Protein AF-A0A9D6U780-F1 (afdb_monomer)

Radius of gyration: 30.63 Å; Cα contacts (8 Å, |Δi|>4): 49; chains: 1; bounding box: 70×24×87 Å

Foldseek 3Di:
DDDDDDDDDQPPPDLVVNLVVLVVVLVVCVVCPPVDPQPDPPDDSVVSVVVSVVSVVVVVVVVVVVVVVVVVVQVLCVQQQNPPPGDCCRPNHVSVVVSVVVVVVCVVCVPVVPVVD

Mean predicted aligned error: 10.68 Å

Sequence (117 aa):
MSTRTVRIDIPIYEKEKMITLGSDIRDRHTALGAASPLNNSIIDMTAFAAIHQLAKDKRTEGLDAHSFGQAAIQAADLALGIGALQTIDTPSTVYYYTGRIRSQLLLAYQGVEEEAS

Secondary structure (DSSP, 8-state):
-----------SS-HHHHHHHHHHHHHHHHHHGGG-TT-STT--HHHHHHHHHHHHHHHHHHHHHHHHHHHHHHHHHHHHT-STT--TTSTTSHHHHHHHHHHHHHHHTTT-TTTT-

Structure (mmCIF, N/CA/C/O backbone):
data_AF-A0A9D6U780-F1
#
_entry.id   AF-A0A9D6U780-F1
#
loop_
_atom_site.group_PDB
_atom_site.id
_atom_site.type_symbol
_atom_site.label_atom_id
_atom_site.label_alt_id
_atom_site.label_comp_id
_atom_site.label_asym_id
_atom_site.label_entity_id
_atom_site.label_seq_id
_atom_site.pdbx_PDB_ins_code
_atom_site.Cartn_x
_atom_site.Cartn_y
_atom_site.Cartn_z
_atom_site.occupancy
_atom_site.B_iso_or_equiv
_atom_site.auth_seq_id
_atom_site.auth_comp_id
_atom_site.auth_asym_id
_atom_site.auth_atom_id
_atom_site.pdbx_PDB_model_num
ATOM 1 N N . MET A 1 1 ? 9.693 -12.874 -48.678 1.00 49.84 1 MET A N 1
ATOM 2 C CA . MET A 1 1 ? 9.835 -13.067 -47.218 1.00 49.84 1 MET A CA 1
ATOM 3 C C . MET A 1 1 ? 8.439 -13.100 -46.617 1.00 49.84 1 MET A C 1
ATOM 5 O O . MET A 1 1 ? 7.695 -12.156 -46.839 1.00 49.84 1 MET A O 1
ATOM 9 N N . SER A 1 2 ? 8.052 -14.191 -45.953 1.00 59.84 2 SER A N 1
ATOM 10 C CA . SER A 1 2 ? 6.741 -14.310 -45.299 1.00 59.84 2 SER A CA 1
ATOM 11 C C . SER A 1 2 ? 6.737 -13.458 -44.031 1.00 59.84 2 SER A C 1
ATOM 13 O O . SER A 1 2 ? 7.552 -13.691 -43.140 1.00 59.84 2 SER A O 1
ATOM 15 N N . THR A 1 3 ? 5.853 -12.470 -43.938 1.00 66.62 3 THR A N 1
ATOM 16 C CA . THR A 1 3 ? 5.675 -11.682 -42.717 1.00 66.62 3 THR A CA 1
ATOM 17 C C . THR A 1 3 ? 4.887 -12.512 -41.708 1.00 66.62 3 THR A C 1
ATOM 19 O O . THR A 1 3 ? 3.741 -12.888 -41.941 1.00 66.62 3 THR A O 1
ATOM 22 N N . ARG A 1 4 ? 5.512 -12.852 -40.578 1.00 68.88 4 ARG A N 1
ATOM 23 C CA . ARG A 1 4 ? 4.809 -13.454 -39.442 1.00 68.88 4 ARG A CA 1
ATOM 24 C C . ARG A 1 4 ? 4.349 -12.325 -38.533 1.00 68.88 4 ARG A C 1
ATOM 26 O O . ARG A 1 4 ? 5.163 -11.736 -37.828 1.00 68.88 4 ARG A O 1
ATOM 33 N N . THR A 1 5 ? 3.058 -12.018 -38.557 1.00 71.06 5 THR A N 1
ATOM 34 C CA . THR A 1 5 ? 2.473 -11.051 -37.624 1.00 71.06 5 THR A CA 1
ATOM 35 C C . THR A 1 5 ? 2.428 -11.683 -36.238 1.00 71.06 5 THR A C 1
ATOM 37 O O . THR A 1 5 ? 1.689 -12.639 -36.009 1.00 71.06 5 THR A O 1
ATOM 40 N N . VAL A 1 6 ? 3.246 -11.176 -35.319 1.00 77.75 6 VAL A N 1
ATOM 41 C CA . VAL A 1 6 ? 3.191 -11.541 -33.901 1.00 77.75 6 VAL A CA 1
ATOM 42 C C . VAL A 1 6 ? 2.427 -10.441 -33.181 1.00 77.75 6 VAL A C 1
ATOM 44 O O . VAL A 1 6 ? 2.836 -9.282 -33.208 1.00 77.75 6 VAL A O 1
ATOM 47 N N . ARG A 1 7 ? 1.302 -10.798 -32.561 1.00 77.75 7 ARG A N 1
ATOM 48 C CA . ARG A 1 7 ? 0.570 -9.891 -31.679 1.00 77.75 7 ARG A CA 1
ATOM 49 C C . ARG A 1 7 ? 1.234 -9.925 -30.308 1.00 77.75 7 ARG A C 1
ATOM 51 O O . ARG A 1 7 ? 1.424 -11.001 -29.748 1.00 77.75 7 ARG A O 1
ATOM 58 N N . ILE A 1 8 ? 1.600 -8.754 -29.803 1.00 76.69 8 ILE A N 1
ATOM 59 C CA . ILE A 1 8 ? 2.139 -8.585 -28.456 1.00 76.69 8 ILE A CA 1
ATOM 60 C C . ILE A 1 8 ? 1.091 -7.801 -27.680 1.00 76.69 8 ILE A C 1
ATOM 62 O O . ILE A 1 8 ? 0.798 -6.656 -28.022 1.00 76.69 8 ILE A O 1
ATOM 66 N N . ASP A 1 9 ? 0.498 -8.436 -26.675 1.00 82.75 9 ASP A N 1
ATOM 67 C CA . ASP A 1 9 ? -0.480 -7.777 -25.821 1.00 82.75 9 ASP A CA 1
ATOM 68 C C . ASP A 1 9 ? 0.249 -6.958 -24.752 1.00 82.75 9 ASP A C 1
ATOM 70 O O . ASP A 1 9 ? 1.097 -7.462 -24.014 1.00 82.75 9 ASP A O 1
ATOM 74 N N . ILE A 1 10 ? -0.075 -5.669 -24.692 1.00 87.38 10 ILE A N 1
ATOM 75 C CA . ILE A 1 10 ? 0.478 -4.744 -23.707 1.00 87.38 10 ILE A CA 1
ATOM 76 C C . ILE A 1 10 ? -0.472 -4.728 -22.499 1.00 87.38 10 ILE A C 1
ATOM 78 O O . ILE A 1 10 ? -1.661 -4.443 -22.676 1.00 87.38 10 ILE A O 1
ATOM 82 N N . PRO A 1 11 ? 0.012 -5.002 -21.273 1.00 88.06 11 PRO A N 1
ATOM 83 C CA . PRO A 1 11 ? -0.827 -5.118 -20.082 1.00 88.06 11 PRO A CA 1
ATOM 84 C C . PRO A 1 11 ? -1.279 -3.744 -19.548 1.00 88.06 11 PRO A C 1
ATOM 86 O O . PRO A 1 11 ? -0.881 -3.320 -18.469 1.00 88.06 11 PRO A O 1
ATOM 89 N N . ILE A 1 12 ? -2.133 -3.032 -20.291 1.00 87.56 12 ILE A N 1
ATOM 90 C CA . ILE A 1 12 ? -2.577 -1.656 -19.978 1.00 87.56 12 ILE A CA 1
ATOM 91 C C . ILE A 1 12 ? -3.444 -1.532 -18.718 1.00 87.56 12 ILE A C 1
ATOM 93 O O . ILE A 1 12 ? -3.409 -0.501 -18.050 1.00 87.56 12 ILE A O 1
ATOM 97 N N . TYR A 1 13 ? -4.205 -2.571 -18.374 1.00 86.88 13 TYR A N 1
ATOM 98 C CA . TYR A 1 13 ? -5.106 -2.557 -17.213 1.00 86.88 13 TYR A CA 1
ATOM 99 C C . TYR A 1 13 ? -4.470 -3.165 -15.959 1.00 86.88 13 TYR A C 1
ATOM 101 O O . TYR A 1 13 ? -4.949 -2.959 -14.844 1.00 86.88 13 TYR A O 1
ATOM 109 N N . GLU A 1 14 ? -3.362 -3.884 -16.125 1.00 88.56 14 GLU A N 1
ATOM 110 C CA . GLU A 1 14 ? -2.679 -4.590 -15.051 1.00 88.56 14 GLU A CA 1
ATOM 111 C C . GLU A 1 14 ? -1.440 -3.806 -14.620 1.00 88.56 14 GLU A C 1
ATOM 113 O O . GLU A 1 14 ? -0.335 -4.017 -15.116 1.00 88.56 14 GLU A O 1
ATOM 118 N N . LYS A 1 15 ? -1.637 -2.881 -13.674 1.00 87.81 15 LYS A N 1
ATOM 119 C CA . LYS A 1 15 ? -0.614 -1.919 -13.221 1.00 87.81 15 LYS A CA 1
ATOM 120 C C . LYS A 1 15 ? 0.709 -2.585 -12.826 1.00 87.81 15 LYS A C 1
ATOM 122 O O . LYS A 1 15 ? 1.770 -2.069 -13.150 1.00 87.81 15 LYS A O 1
ATOM 127 N N . GLU A 1 16 ? 0.653 -3.730 -12.151 1.00 87.69 16 GLU A N 1
ATOM 128 C CA . GLU A 1 16 ? 1.849 -4.475 -11.736 1.00 87.69 16 GLU A CA 1
ATOM 129 C C . GLU A 1 16 ? 2.580 -5.092 -12.921 1.00 87.69 16 GLU A C 1
ATOM 131 O O . GLU A 1 16 ? 3.784 -4.896 -13.053 1.00 87.69 16 GLU A O 1
ATOM 136 N N . LYS A 1 17 ? 1.857 -5.738 -13.841 1.00 89.31 17 LYS A N 1
ATOM 137 C CA . LYS A 1 17 ? 2.459 -6.269 -15.069 1.00 89.31 17 LYS A CA 1
ATOM 138 C C . LYS A 1 17 ? 3.040 -5.162 -15.945 1.00 89.31 17 LYS A C 1
ATOM 140 O O . LYS A 1 17 ? 4.076 -5.379 -16.562 1.00 89.31 17 LYS A O 1
ATOM 145 N N . MET A 1 18 ? 2.426 -3.978 -15.971 1.00 91.38 18 MET A N 1
ATOM 146 C CA . MET A 1 18 ? 2.980 -2.815 -16.667 1.00 91.38 18 MET A CA 1
ATOM 147 C C . MET A 1 18 ? 4.294 -2.338 -16.033 1.00 91.38 18 MET A C 1
ATOM 149 O O . MET A 1 18 ? 5.256 -2.068 -16.749 1.00 91.38 18 MET A O 1
ATOM 153 N N . ILE A 1 19 ? 4.364 -2.270 -14.699 1.00 91.62 19 ILE A N 1
ATOM 154 C CA . ILE A 1 19 ? 5.595 -1.900 -13.982 1.00 91.62 19 ILE A CA 1
ATOM 155 C C . ILE A 1 19 ? 6.693 -2.956 -14.200 1.00 91.62 19 ILE A C 1
ATOM 157 O O . ILE A 1 19 ? 7.863 -2.615 -14.397 1.00 91.62 19 ILE A O 1
ATOM 161 N N . THR A 1 20 ? 6.341 -4.240 -14.201 1.00 92.31 20 THR A N 1
ATOM 162 C CA . THR A 1 20 ? 7.297 -5.311 -14.507 1.00 92.31 20 THR A CA 1
ATOM 163 C C . THR A 1 20 ? 7.804 -5.184 -15.938 1.00 92.31 20 THR A C 1
ATOM 165 O O . THR A 1 20 ? 9.009 -5.090 -16.139 1.00 92.31 20 THR A O 1
ATOM 168 N N . LEU A 1 21 ? 6.901 -5.039 -16.912 1.00 92.19 21 LEU A N 1
ATOM 169 C CA . LEU A 1 21 ? 7.261 -4.866 -18.318 1.00 92.19 21 LEU A CA 1
ATOM 170 C C . LEU A 1 21 ? 8.186 -3.657 -18.531 1.00 92.19 21 LEU A C 1
ATOM 172 O O . LEU A 1 21 ? 9.167 -3.755 -19.264 1.00 92.19 21 LEU A O 1
ATOM 176 N N . GLY A 1 22 ? 7.916 -2.524 -17.877 1.00 90.94 22 GLY A N 1
ATOM 177 C CA . GLY A 1 22 ? 8.781 -1.346 -17.963 1.00 90.94 22 G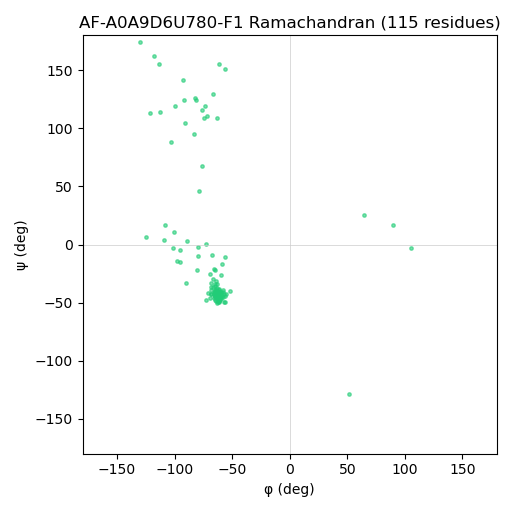LY A CA 1
ATOM 178 C C . GLY A 1 22 ? 10.175 -1.568 -17.369 1.00 90.94 22 GLY A C 1
ATOM 179 O O . GLY A 1 22 ? 11.167 -1.093 -17.927 1.00 90.94 22 GLY A O 1
ATOM 180 N N . SER A 1 23 ? 10.268 -2.348 -16.288 1.00 92.19 23 SER A N 1
ATOM 181 C CA . SER A 1 23 ? 11.553 -2.761 -15.709 1.00 92.19 23 SER A CA 1
ATOM 182 C C . SER A 1 23 ? 12.313 -3.675 -16.671 1.00 92.19 23 SER A C 1
ATOM 184 O O . SER A 1 23 ? 13.474 -3.404 -16.966 1.00 92.19 23 SER A O 1
ATOM 186 N N . ASP A 1 24 ? 11.640 -4.670 -17.251 1.00 92.69 24 ASP A N 1
ATOM 187 C CA . ASP A 1 24 ? 12.240 -5.616 -18.197 1.00 92.69 24 ASP A CA 1
ATOM 188 C C . ASP A 1 24 ? 12.775 -4.910 -19.450 1.00 92.69 24 ASP A C 1
ATOM 190 O O . ASP A 1 24 ? 13.877 -5.204 -19.920 1.00 92.69 24 ASP A O 1
ATOM 194 N N . ILE A 1 25 ? 12.025 -3.938 -19.984 1.00 90.69 25 ILE A N 1
ATOM 195 C CA . ILE A 1 25 ? 12.449 -3.126 -21.134 1.00 90.69 25 ILE A CA 1
ATOM 196 C C . ILE A 1 25 ? 13.717 -2.333 -20.796 1.00 90.69 25 ILE A C 1
ATOM 198 O O . ILE A 1 25 ? 14.674 -2.342 -21.577 1.00 90.69 25 ILE A O 1
ATOM 202 N N . ARG A 1 26 ? 13.753 -1.668 -19.635 1.00 89.94 26 ARG A N 1
ATOM 203 C CA . ARG A 1 26 ? 14.923 -0.902 -19.178 1.00 89.94 26 ARG A CA 1
ATOM 204 C C . ARG A 1 26 ? 16.139 -1.802 -18.967 1.00 89.94 26 ARG A C 1
ATOM 206 O O . ARG A 1 26 ? 17.243 -1.458 -19.395 1.00 89.94 26 ARG A O 1
ATOM 213 N N . ASP A 1 27 ? 15.946 -2.947 -18.327 1.00 91.94 27 ASP A N 1
ATOM 214 C CA . ASP A 1 27 ? 17.028 -3.869 -17.997 1.00 91.94 27 ASP A CA 1
ATOM 215 C C . ASP A 1 27 ? 17.587 -4.502 -19.279 1.00 91.94 27 ASP A C 1
ATOM 217 O O . ASP A 1 27 ? 18.803 -4.571 -19.471 1.00 91.94 27 ASP A O 1
ATOM 221 N N . ARG A 1 28 ? 16.713 -4.845 -20.237 1.00 90.88 28 ARG A N 1
ATOM 222 C CA . ARG A 1 28 ? 17.124 -5.316 -21.563 1.00 90.88 28 ARG A CA 1
ATOM 223 C C . ARG A 1 28 ? 17.859 -4.242 -22.363 1.00 90.88 28 ARG A C 1
ATOM 225 O O . ARG A 1 28 ? 18.841 -4.564 -23.028 1.00 90.88 28 ARG A O 1
ATOM 232 N N . HIS A 1 29 ? 17.406 -2.990 -22.315 1.00 89.25 29 HIS A N 1
ATOM 233 C CA . HIS A 1 29 ? 18.089 -1.870 -22.964 1.00 89.25 29 HIS A CA 1
ATOM 234 C C . HIS A 1 29 ? 19.495 -1.670 -22.389 1.00 89.25 29 HIS A C 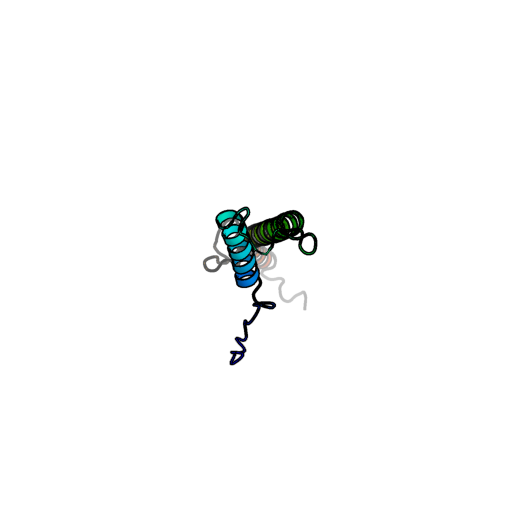1
ATOM 236 O O . HIS A 1 29 ? 20.462 -1.645 -23.148 1.00 89.25 29 HIS A O 1
ATOM 242 N N . THR A 1 30 ? 19.616 -1.647 -21.060 1.00 88.75 30 THR A N 1
ATOM 243 C CA . THR A 1 30 ? 20.903 -1.548 -20.355 1.00 88.75 30 THR A CA 1
ATOM 244 C C . THR A 1 30 ? 21.836 -2.704 -20.720 1.00 88.75 30 THR A C 1
ATOM 246 O O . THR A 1 30 ? 23.002 -2.476 -21.027 1.00 88.75 30 THR A O 1
ATOM 249 N N . ALA A 1 31 ? 21.322 -3.937 -20.760 1.00 92.44 31 ALA A N 1
ATOM 250 C CA . ALA A 1 31 ? 22.106 -5.122 -21.109 1.00 92.44 31 ALA A CA 1
ATOM 251 C C . ALA A 1 31 ? 22.615 -5.109 -22.561 1.00 92.44 31 ALA A C 1
ATOM 253 O O . ALA A 1 31 ? 23.696 -5.622 -22.841 1.00 92.44 31 ALA A O 1
ATOM 254 N N . LEU A 1 32 ? 21.842 -4.540 -23.492 1.00 89.81 32 LEU A N 1
ATOM 255 C CA . LEU A 1 32 ? 22.245 -4.403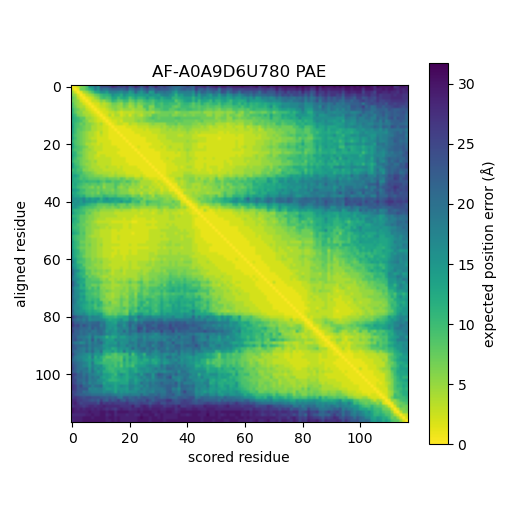 -24.894 1.00 89.81 32 LEU A CA 1
ATOM 256 C C . LEU A 1 32 ? 23.183 -3.207 -25.124 1.00 89.81 32 LEU A C 1
ATOM 258 O O . LEU A 1 32 ? 23.910 -3.196 -26.118 1.00 89.81 32 LEU A O 1
ATOM 262 N N . GLY A 1 33 ? 23.184 -2.211 -24.231 1.00 88.19 33 GLY A N 1
ATOM 263 C CA . GLY A 1 33 ? 24.044 -1.032 -24.316 1.00 88.19 33 GLY A CA 1
ATOM 264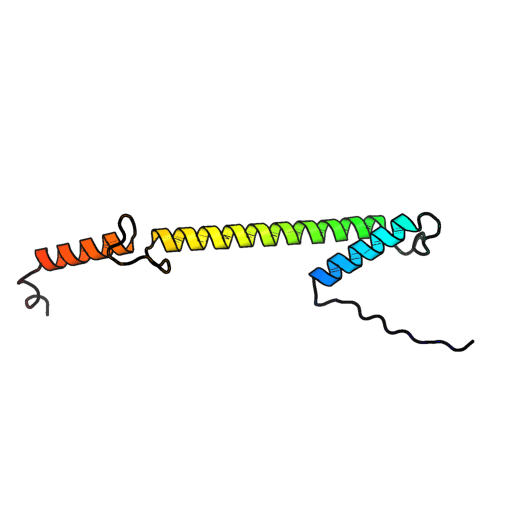 C C . GLY A 1 33 ? 23.954 -0.364 -25.688 1.00 88.19 33 GLY A C 1
ATOM 265 O O . GLY A 1 33 ? 22.860 -0.132 -26.202 1.00 88.19 33 GLY A O 1
ATOM 266 N N . ALA A 1 34 ? 25.102 -0.119 -26.327 1.00 84.38 34 ALA A N 1
ATOM 267 C CA . ALA A 1 34 ? 25.185 0.485 -27.662 1.00 84.38 34 ALA A CA 1
ATOM 268 C C . ALA A 1 34 ? 24.462 -0.321 -28.763 1.00 84.38 34 ALA A C 1
ATOM 270 O O . ALA A 1 34 ? 24.003 0.263 -29.742 1.00 84.38 34 ALA A O 1
ATOM 271 N N . ALA A 1 35 ? 24.307 -1.639 -28.593 1.00 87.25 35 ALA A N 1
ATOM 272 C CA . ALA A 1 35 ? 23.597 -2.501 -29.538 1.00 87.25 35 ALA A CA 1
ATOM 273 C C . ALA A 1 35 ? 22.067 -2.428 -29.395 1.00 87.25 35 ALA A C 1
ATOM 275 O O . ALA A 1 35 ? 21.343 -3.098 -30.135 1.00 87.25 35 ALA A O 1
ATOM 276 N N . SER A 1 36 ? 21.547 -1.648 -28.440 1.00 85.75 36 SER A N 1
ATOM 277 C CA . SER A 1 36 ? 20.109 -1.470 -28.304 1.00 85.75 36 SER A CA 1
ATOM 278 C C . SER A 1 36 ? 19.540 -0.707 -29.510 1.00 85.75 36 SER A C 1
ATOM 280 O O . SER A 1 36 ? 20.004 0.395 -29.810 1.00 85.75 36 SER A O 1
ATOM 282 N N . PRO A 1 37 ? 18.476 -1.214 -30.163 1.00 84.50 37 PRO A N 1
ATOM 283 C CA . PRO A 1 37 ? 17.805 -0.500 -31.254 1.00 84.50 37 PRO A CA 1
ATOM 284 C C . PRO A 1 37 ? 17.086 0.776 -30.778 1.00 84.50 37 PRO A C 1
ATOM 286 O O . PRO A 1 37 ? 16.612 1.565 -31.595 1.00 84.50 37 PRO A O 1
ATOM 289 N N . LEU A 1 38 ? 17.006 0.974 -29.458 1.00 85.06 38 LEU A N 1
ATOM 290 C CA . LEU A 1 38 ? 16.398 2.127 -28.800 1.00 85.06 38 LEU A CA 1
ATOM 291 C C . LEU A 1 38 ? 17.393 3.279 -28.569 1.00 85.06 38 LEU A C 1
ATOM 293 O O . LEU A 1 38 ? 17.006 4.296 -28.013 1.00 85.06 38 LEU A O 1
ATOM 297 N N . ASN A 1 39 ? 18.646 3.161 -29.027 1.00 79.00 39 ASN A N 1
ATOM 298 C CA . ASN A 1 39 ? 19.630 4.257 -29.033 1.00 79.00 39 ASN A CA 1
ATOM 299 C C . ASN A 1 39 ? 19.402 5.232 -30.200 1.00 79.00 39 ASN A C 1
ATOM 301 O O . ASN A 1 39 ? 20.326 5.570 -30.939 1.00 79.00 39 ASN A O 1
ATOM 305 N N . ASN A 1 40 ? 18.155 5.632 -30.424 1.00 79.00 40 ASN A N 1
ATOM 306 C CA . ASN A 1 40 ? 17.782 6.544 -31.496 1.00 79.00 40 ASN A CA 1
ATOM 307 C C . ASN A 1 40 ? 17.184 7.830 -30.912 1.00 79.00 40 ASN A C 1
ATOM 309 O O . ASN A 1 40 ? 16.753 7.867 -29.766 1.00 79.00 40 ASN A O 1
ATOM 313 N N . SER A 1 41 ? 17.136 8.898 -31.708 1.00 73.56 41 SER A N 1
ATOM 314 C CA . SER A 1 41 ? 16.610 10.200 -31.273 1.00 73.56 41 SER A CA 1
ATOM 315 C C . SER A 1 41 ? 15.084 10.240 -31.117 1.00 73.56 41 SER A C 1
ATOM 317 O O . SER A 1 41 ? 14.535 11.298 -30.830 1.00 73.56 41 SER A O 1
ATOM 319 N N . ILE A 1 42 ? 14.386 9.129 -31.377 1.00 81.94 42 ILE A N 1
ATOM 320 C CA . ILE A 1 42 ? 12.921 9.052 -31.346 1.00 81.94 42 ILE A CA 1
ATOM 321 C C . ILE A 1 42 ? 12.442 8.668 -29.942 1.00 81.94 42 ILE A C 1
ATOM 323 O O . ILE A 1 42 ? 11.379 9.114 -29.518 1.00 81.94 42 ILE A O 1
ATOM 327 N N . ILE A 1 43 ? 13.215 7.854 -29.215 1.00 84.38 43 ILE A N 1
ATOM 328 C CA . ILE A 1 43 ? 12.844 7.348 -27.891 1.00 84.38 43 ILE A CA 1
ATOM 329 C C . ILE A 1 43 ? 13.901 7.765 -26.871 1.00 84.38 43 ILE A C 1
ATOM 331 O O . ILE A 1 43 ? 15.025 7.270 -26.882 1.00 84.38 43 ILE A O 1
ATOM 335 N N . ASP A 1 44 ? 13.511 8.634 -25.939 1.00 88.62 44 ASP A N 1
ATOM 336 C CA . ASP A 1 44 ? 14.339 8.976 -24.786 1.00 88.62 44 ASP A CA 1
ATOM 337 C C . ASP A 1 44 ? 14.159 7.932 -23.673 1.00 88.62 44 ASP A C 1
ATOM 339 O O . ASP A 1 44 ? 13.239 7.994 -22.848 1.00 88.62 44 ASP A O 1
ATOM 343 N N . MET A 1 45 ? 15.062 6.949 -23.654 1.00 87.62 45 MET A N 1
ATOM 344 C CA . MET A 1 45 ? 15.096 5.904 -22.628 1.00 87.62 45 MET A CA 1
ATOM 345 C C . MET A 1 45 ? 15.410 6.441 -21.224 1.00 87.62 45 MET A C 1
ATOM 347 O O . MET A 1 45 ? 15.034 5.809 -20.235 1.00 87.62 45 MET A O 1
ATOM 351 N N . THR A 1 46 ? 16.041 7.613 -21.119 1.00 88.06 46 THR A N 1
ATOM 352 C CA . THR A 1 46 ? 16.313 8.267 -19.832 1.00 88.06 46 THR A CA 1
ATOM 353 C C . THR A 1 46 ? 15.023 8.839 -19.255 1.00 88.06 46 THR A C 1
ATOM 355 O O . THR A 1 46 ? 14.687 8.568 -18.100 1.00 88.06 46 THR A O 1
ATOM 358 N N . ALA A 1 47 ? 14.252 9.562 -20.073 1.00 89.75 47 ALA A N 1
ATOM 359 C CA . ALA A 1 47 ? 12.937 10.065 -19.681 1.00 89.75 47 ALA A CA 1
ATOM 360 C C . ALA A 1 47 ? 11.968 8.919 -19.343 1.00 89.75 47 ALA A C 1
ATOM 362 O O . ALA A 1 47 ? 11.258 8.984 -18.337 1.00 89.75 47 ALA A O 1
ATOM 363 N N . PHE A 1 48 ? 11.985 7.835 -20.129 1.00 90.81 48 PHE A N 1
ATOM 364 C CA . PHE A 1 48 ? 11.215 6.625 -19.833 1.00 90.81 48 PHE A CA 1
ATOM 365 C C . PHE A 1 48 ? 11.569 6.042 -18.458 1.00 90.81 48 PHE A C 1
ATOM 367 O O . PHE A 1 48 ? 10.675 5.784 -17.652 1.00 90.81 48 PHE A O 1
ATOM 374 N N . ALA A 1 49 ? 12.862 5.874 -18.162 1.00 90.12 49 ALA A N 1
ATOM 375 C CA . ALA A 1 49 ? 13.315 5.341 -16.881 1.00 90.12 49 ALA A CA 1
ATOM 376 C C . ALA A 1 49 ? 12.888 6.228 -15.698 1.00 90.12 49 ALA A C 1
ATOM 378 O O . ALA A 1 49 ? 12.482 5.699 -14.663 1.00 90.12 49 ALA A O 1
ATOM 379 N N . ALA A 1 50 ? 12.921 7.554 -15.860 1.00 92.75 50 ALA A N 1
ATOM 380 C CA . ALA A 1 50 ? 12.487 8.498 -14.833 1.00 92.75 50 ALA A CA 1
ATOM 381 C C . ALA A 1 50 ? 10.980 8.390 -14.538 1.00 92.75 50 ALA A C 1
ATOM 383 O O . ALA A 1 50 ? 10.583 8.285 -13.377 1.00 92.75 50 ALA A O 1
ATOM 384 N N . ILE A 1 51 ? 10.138 8.362 -15.577 1.00 92.62 51 ILE A N 1
ATOM 385 C CA . ILE A 1 51 ? 8.680 8.224 -15.421 1.00 92.62 51 ILE A CA 1
ATOM 386 C C . ILE A 1 51 ? 8.325 6.857 -14.827 1.00 92.62 51 ILE A C 1
ATOM 388 O O . ILE A 1 51 ? 7.470 6.766 -13.945 1.00 92.62 51 ILE A O 1
ATOM 392 N N . HIS A 1 52 ? 8.997 5.796 -15.278 1.00 92.56 52 HIS A N 1
ATOM 393 C CA . HIS A 1 52 ? 8.805 4.445 -14.754 1.00 92.56 52 HIS A CA 1
ATOM 394 C C . HIS A 1 52 ? 9.146 4.355 -13.262 1.00 92.56 52 HIS A C 1
ATOM 396 O O . HIS A 1 52 ? 8.364 3.825 -12.470 1.00 92.56 52 HIS A O 1
ATOM 402 N N . GLN A 1 53 ? 10.279 4.935 -12.857 1.00 92.25 53 GLN A N 1
ATOM 403 C CA . GLN A 1 53 ? 10.681 4.975 -11.454 1.00 92.25 53 GLN A CA 1
ATOM 404 C C . GLN A 1 53 ? 9.677 5.766 -10.605 1.00 92.25 53 GLN A C 1
ATOM 406 O O . GLN A 1 53 ? 9.224 5.262 -9.581 1.00 92.25 53 GLN A O 1
ATOM 411 N N . LEU A 1 54 ? 9.239 6.938 -11.076 1.00 92.94 54 LEU A N 1
ATOM 412 C CA . LEU A 1 54 ? 8.209 7.733 -10.404 1.00 92.94 54 LEU A CA 1
ATOM 413 C C . LEU A 1 54 ? 6.909 6.939 -10.198 1.00 92.94 54 LEU A C 1
ATOM 415 O O . LEU A 1 54 ? 6.319 6.977 -9.118 1.00 92.94 54 LEU A O 1
ATOM 419 N N . ALA A 1 55 ? 6.456 6.213 -11.224 1.00 91.62 55 ALA A N 1
ATOM 420 C CA . ALA A 1 55 ? 5.249 5.395 -11.144 1.00 91.62 55 ALA A CA 1
ATOM 421 C C . ALA A 1 55 ? 5.386 4.268 -10.108 1.00 91.62 55 ALA A C 1
ATOM 423 O O . ALA A 1 55 ? 4.444 4.000 -9.355 1.00 91.62 55 ALA A O 1
ATOM 424 N N . LYS A 1 56 ? 6.560 3.630 -10.045 1.00 92.94 56 LYS A N 1
ATOM 425 C CA . LYS A 1 56 ? 6.871 2.599 -9.052 1.00 92.94 56 LYS A CA 1
ATOM 426 C C . LYS A 1 56 ? 6.861 3.171 -7.634 1.00 92.94 56 LYS A C 1
ATOM 428 O O . LYS A 1 56 ? 6.178 2.620 -6.775 1.00 92.94 56 LYS A O 1
ATOM 433 N N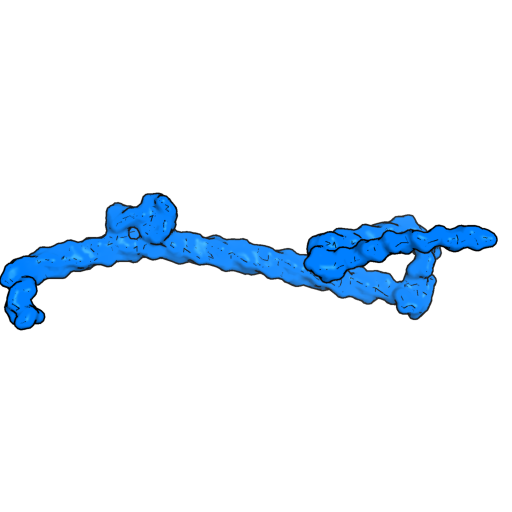 . ASP A 1 57 ? 7.541 4.292 -7.413 1.00 93.56 57 ASP A N 1
ATOM 434 C CA . ASP A 1 57 ? 7.648 4.927 -6.096 1.00 93.56 57 ASP A CA 1
ATOM 435 C C . ASP A 1 57 ? 6.277 5.366 -5.577 1.00 93.56 57 ASP A C 1
ATOM 437 O O . ASP A 1 57 ? 5.898 5.036 -4.455 1.00 93.56 57 ASP A O 1
ATOM 441 N N . LYS A 1 58 ? 5.472 6.014 -6.430 1.00 92.75 58 LYS A N 1
ATOM 442 C CA . LYS A 1 58 ? 4.110 6.436 -6.074 1.00 92.75 58 LYS A CA 1
ATOM 443 C C . LYS A 1 58 ? 3.180 5.264 -5.784 1.00 92.75 58 LYS A C 1
ATOM 445 O O . LYS A 1 58 ? 2.273 5.391 -4.962 1.00 92.75 58 LYS A O 1
ATOM 450 N N . ARG A 1 59 ? 3.380 4.117 -6.440 1.00 90.88 59 ARG A N 1
ATOM 451 C CA . ARG A 1 59 ? 2.595 2.916 -6.137 1.00 90.88 59 ARG A CA 1
ATOM 452 C C . ARG A 1 59 ? 2.978 2.317 -4.787 1.00 90.88 59 ARG A C 1
ATOM 454 O O . ARG A 1 59 ? 2.069 1.947 -4.051 1.00 90.88 59 ARG A O 1
ATOM 461 N N . THR A 1 60 ? 4.265 2.258 -4.458 1.00 92.62 60 THR A N 1
ATOM 462 C CA . THR A 1 60 ? 4.736 1.816 -3.136 1.00 92.62 60 THR A CA 1
ATOM 463 C C . THR A 1 60 ? 4.208 2.733 -2.035 1.00 92.62 60 THR A C 1
ATOM 465 O O . THR A 1 60 ? 3.562 2.252 -1.113 1.00 92.62 60 THR A O 1
ATOM 468 N N . GLU A 1 61 ? 4.345 4.053 -2.196 1.00 93.31 61 GLU A N 1
ATOM 469 C CA . GLU A 1 61 ? 3.827 5.049 -1.245 1.00 93.31 61 GLU A CA 1
ATOM 470 C C . GLU A 1 61 ? 2.319 4.877 -0.991 1.00 93.31 61 GLU A C 1
ATOM 472 O O . GLU A 1 61 ? 1.860 4.922 0.149 1.00 93.31 61 GLU A O 1
ATOM 477 N N . GLY A 1 62 ? 1.536 4.625 -2.045 1.00 91.81 62 GLY A N 1
ATOM 478 C CA . GLY A 1 62 ? 0.102 4.369 -1.915 1.00 91.81 62 GLY A CA 1
ATOM 479 C C . GLY A 1 62 ? -0.231 3.067 -1.177 1.00 91.81 62 GLY A C 1
ATOM 480 O O . GLY A 1 62 ? -1.207 3.029 -0.429 1.00 91.81 62 GLY A O 1
ATOM 481 N N . LEU A 1 63 ? 0.560 2.007 -1.370 1.00 92.94 63 LEU A N 1
ATOM 482 C CA . LEU A 1 63 ? 0.389 0.741 -0.648 1.00 92.94 63 LEU A CA 1
ATOM 483 C C . LEU A 1 63 ? 0.737 0.894 0.832 1.00 92.94 63 LEU A C 1
ATOM 485 O O . LEU A 1 63 ? -0.020 0.427 1.682 1.00 92.94 63 LEU A O 1
ATOM 489 N N . ASP A 1 64 ? 1.820 1.604 1.134 1.00 93.44 64 ASP A N 1
ATOM 490 C CA . ASP A 1 64 ? 2.232 1.889 2.505 1.00 93.44 64 ASP A CA 1
ATOM 491 C C . ASP A 1 64 ? 1.156 2.709 3.222 1.00 93.44 64 ASP A C 1
ATOM 493 O O . ASP A 1 64 ? 0.676 2.317 4.285 1.00 93.44 64 ASP A O 1
ATOM 497 N N . ALA A 1 65 ? 0.686 3.797 2.602 1.00 93.50 65 ALA A N 1
ATOM 498 C CA . ALA A 1 65 ? -0.394 4.620 3.141 1.00 93.50 65 ALA A CA 1
ATOM 499 C C . ALA A 1 65 ? -1.683 3.815 3.369 1.00 93.50 65 ALA A C 1
ATOM 501 O O . ALA A 1 65 ? -2.361 3.996 4.382 1.00 93.50 65 ALA A O 1
ATOM 502 N N . HIS A 1 66 ? -2.012 2.895 2.459 1.00 93.25 66 HIS A N 1
ATOM 503 C CA . HIS A 1 66 ? -3.155 2.005 2.630 1.00 93.25 66 HIS A CA 1
ATOM 504 C C . HIS A 1 66 ? -2.969 1.059 3.822 1.00 93.25 66 HIS A C 1
ATOM 506 O O . HIS A 1 66 ? -3.881 0.928 4.636 1.00 93.25 66 HIS A O 1
ATOM 512 N N . SER A 1 67 ? -1.788 0.453 3.963 1.00 93.31 67 SER A N 1
ATOM 513 C CA . SER A 1 67 ? -1.452 -0.415 5.094 1.00 93.31 67 SER A CA 1
ATOM 514 C C . SER A 1 67 ? -1.518 0.337 6.426 1.00 93.31 67 SER A C 1
ATOM 516 O O . SER A 1 67 ? -2.097 -0.162 7.390 1.00 93.31 67 SER A O 1
ATOM 518 N N . PHE A 1 68 ? -0.979 1.558 6.490 1.00 91.50 68 PHE A N 1
ATOM 519 C CA . PHE A 1 68 ? -1.083 2.405 7.680 1.00 91.50 68 PHE A CA 1
ATOM 520 C C . PHE A 1 68 ? -2.535 2.779 7.989 1.00 91.50 68 PHE A C 1
ATOM 522 O O . PHE A 1 68 ? -2.939 2.749 9.150 1.00 91.50 68 PHE A O 1
ATOM 529 N N . GLY A 1 69 ? -3.336 3.073 6.963 1.00 92.19 69 GLY A N 1
ATOM 530 C CA . GLY A 1 69 ? -4.767 3.328 7.112 1.00 92.19 69 GLY A CA 1
ATOM 531 C C . GLY A 1 69 ? -5.516 2.126 7.687 1.00 92.19 69 GLY A C 1
ATOM 532 O O . GLY A 1 69 ? -6.274 2.280 8.640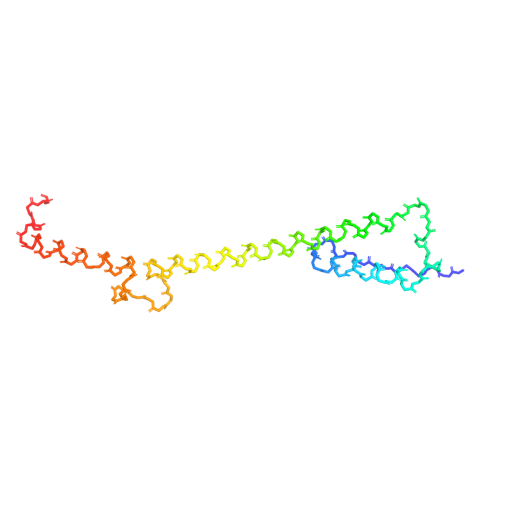 1.00 92.19 69 GLY A O 1
ATOM 533 N N . GLN A 1 70 ? -5.264 0.921 7.167 1.00 93.31 70 GLN A N 1
ATOM 534 C CA . GLN A 1 70 ? -5.852 -0.313 7.698 1.00 93.31 70 GLN A CA 1
ATOM 535 C C . GLN A 1 70 ? -5.459 -0.551 9.160 1.00 93.31 70 GLN A C 1
ATOM 537 O O . GLN A 1 70 ? -6.322 -0.858 9.980 1.00 93.31 70 GLN A O 1
ATOM 542 N N . ALA A 1 71 ? -4.184 -0.353 9.505 1.00 92.44 71 ALA A N 1
ATOM 543 C CA . ALA A 1 71 ? -3.708 -0.493 10.878 1.00 92.44 71 ALA A CA 1
ATOM 544 C C . ALA A 1 71 ? -4.365 0.525 11.826 1.00 92.44 71 ALA A C 1
ATOM 546 O O . ALA A 1 71 ? -4.758 0.172 12.937 1.00 92.44 71 ALA A O 1
ATOM 547 N N . ALA A 1 72 ? -4.532 1.777 11.388 1.00 92.44 72 ALA A N 1
ATOM 548 C CA . ALA A 1 72 ? -5.204 2.813 12.168 1.00 92.44 72 ALA A CA 1
ATOM 549 C C . ALA A 1 72 ? -6.697 2.509 12.376 1.00 92.44 72 ALA A C 1
ATOM 551 O O . ALA A 1 72 ? -7.202 2.680 13.484 1.00 92.44 72 ALA A O 1
ATOM 552 N N . ILE A 1 73 ? -7.387 2.014 11.343 1.00 91.19 73 ILE A N 1
ATOM 553 C CA . ILE A 1 73 ? -8.786 1.569 11.442 1.00 91.19 73 ILE A CA 1
ATOM 554 C C . ILE A 1 73 ? -8.895 0.408 12.431 1.00 91.19 73 ILE A C 1
ATOM 556 O O . ILE A 1 73 ? -9.698 0.466 13.356 1.00 91.19 73 ILE A O 1
ATOM 560 N N . GLN A 1 74 ? -8.025 -0.595 12.314 1.00 90.56 74 GLN A N 1
ATOM 561 C CA . GLN A 1 74 ? -8.009 -1.725 13.237 1.00 90.56 74 GLN A CA 1
ATOM 562 C C . GLN A 1 74 ? -7.749 -1.281 14.685 1.00 90.56 74 GLN A C 1
ATOM 564 O O . GLN A 1 74 ? -8.385 -1.781 15.611 1.00 90.56 74 GLN A O 1
ATOM 569 N N . ALA A 1 75 ? -6.839 -0.328 14.901 1.00 88.88 75 ALA A N 1
ATOM 570 C CA . ALA A 1 75 ? -6.590 0.239 16.223 1.00 88.88 75 ALA A CA 1
ATOM 571 C C . ALA A 1 75 ? -7.816 0.991 16.773 1.00 88.88 75 ALA A C 1
ATOM 573 O O . ALA A 1 75 ? -8.114 0.883 17.963 1.00 88.88 75 ALA A O 1
ATOM 574 N N . ALA A 1 76 ? -8.551 1.712 15.920 1.00 88.94 76 ALA A N 1
ATOM 575 C CA . ALA A 1 76 ? -9.800 2.365 16.300 1.00 88.94 76 ALA A CA 1
ATOM 576 C C . ALA A 1 76 ? -10.882 1.341 16.678 1.00 88.94 76 ALA A C 1
ATOM 578 O O . ALA A 1 76 ? -11.513 1.489 17.723 1.00 88.94 76 ALA A O 1
ATOM 579 N N . ASP A 1 77 ? -11.041 0.269 15.902 1.00 89.62 77 ASP A N 1
ATOM 580 C CA . ASP A 1 77 ? -11.995 -0.808 16.197 1.00 89.62 77 ASP A CA 1
ATOM 581 C C . ASP A 1 77 ? -11.680 -1.497 17.533 1.00 89.62 77 ASP A C 1
ATOM 583 O O . ASP A 1 77 ? -12.584 -1.777 18.327 1.00 89.62 77 ASP A O 1
ATOM 587 N N . LEU A 1 78 ? -10.388 -1.703 17.820 1.00 88.94 78 LEU A N 1
ATOM 588 C CA . LEU A 1 78 ? -9.916 -2.223 19.104 1.00 88.94 78 LEU A CA 1
ATOM 589 C C . LEU A 1 78 ? -10.201 -1.264 20.268 1.00 88.94 78 LEU A C 1
ATOM 591 O O . LEU A 1 78 ? -10.565 -1.713 21.354 1.00 88.94 78 LEU A O 1
ATOM 595 N N . ALA A 1 79 ? -10.048 0.046 20.071 1.00 89.25 79 ALA A N 1
ATOM 596 C CA . ALA A 1 79 ? -10.382 1.037 21.095 1.00 89.25 79 ALA A CA 1
ATOM 597 C C . ALA A 1 79 ? -11.900 1.113 21.339 1.00 89.25 79 ALA A C 1
ATOM 599 O O . ALA A 1 79 ? -12.353 1.265 22.478 1.00 89.25 79 ALA A O 1
ATOM 600 N N . LEU A 1 80 ? -12.698 0.966 20.278 1.00 89.19 80 LEU A N 1
ATOM 601 C CA . LEU A 1 80 ? -14.155 0.963 20.360 1.00 89.19 80 LEU A CA 1
ATOM 602 C C . LEU A 1 80 ? -14.706 -0.282 21.065 1.00 89.19 80 LEU A C 1
ATOM 604 O O . LEU A 1 80 ? -15.778 -0.200 21.661 1.00 89.19 80 LEU A O 1
ATOM 608 N N . GLY A 1 81 ? -13.982 -1.402 21.064 1.00 85.75 81 GLY A N 1
ATOM 609 C CA . GLY A 1 81 ? -14.492 -2.661 21.611 1.00 85.75 81 GLY A CA 1
ATOM 610 C C . GLY A 1 81 ? -15.236 -3.515 20.580 1.00 85.75 81 GLY A C 1
ATOM 611 O O . GLY A 1 81 ? -15.997 -4.392 20.978 1.00 85.75 81 GLY A O 1
ATOM 612 N N . ILE A 1 82 ? -15.068 -3.235 19.280 1.00 85.69 82 ILE A N 1
ATOM 613 C CA . ILE A 1 82 ? -15.777 -3.898 18.165 1.00 85.69 82 ILE A CA 1
ATOM 614 C C . ILE A 1 82 ? -14.875 -4.951 17.488 1.00 85.69 82 ILE A C 1
ATOM 616 O O . ILE A 1 82 ? -15.300 -5.674 16.588 1.00 85.69 82 ILE A O 1
ATOM 620 N N . GLY A 1 83 ? -13.619 -5.084 17.929 1.00 84.81 83 GLY A N 1
ATOM 621 C CA . GLY A 1 83 ? -12.723 -6.126 17.433 1.00 84.81 83 GLY A CA 1
ATOM 622 C C . GLY A 1 83 ? -13.313 -7.532 17.615 1.00 84.81 83 GLY A C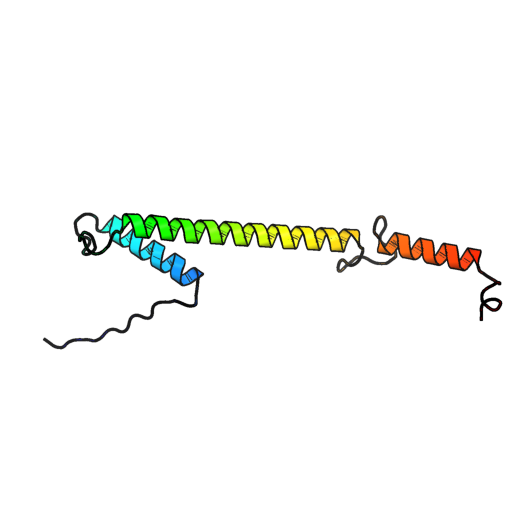 1
ATOM 623 O O . GLY A 1 83 ? -14.050 -7.786 18.562 1.00 84.81 83 GLY A O 1
ATOM 624 N N . ALA A 1 84 ? -12.942 -8.475 16.741 1.00 75.38 84 ALA A N 1
ATOM 625 C CA . ALA A 1 84 ? -13.562 -9.806 16.621 1.00 75.38 84 ALA A CA 1
ATOM 626 C C . ALA A 1 84 ? -13.587 -10.680 17.901 1.00 75.38 84 ALA A C 1
ATOM 628 O O . ALA A 1 84 ? -14.255 -11.710 17.918 1.00 75.38 84 ALA A O 1
ATOM 629 N N . LEU A 1 85 ? -12.866 -10.294 18.959 1.00 79.75 85 LEU A N 1
ATOM 630 C CA . LEU A 1 85 ? -12.811 -10.985 20.255 1.00 79.75 85 LEU A CA 1
ATOM 631 C C . LEU A 1 85 ? -13.158 -10.073 21.444 1.00 79.75 85 LEU A C 1
ATOM 633 O O . LEU A 1 85 ? -12.999 -10.477 22.596 1.00 79.75 85 LEU A O 1
ATOM 637 N N . GLN A 1 86 ? -13.583 -8.837 21.186 1.00 80.50 86 GLN A N 1
ATOM 638 C CA . GLN A 1 86 ? -13.954 -7.887 22.224 1.00 80.50 86 GLN A CA 1
ATOM 639 C C . GLN A 1 86 ? -15.451 -7.977 22.504 1.00 80.50 86 GLN A C 1
ATOM 641 O O . GLN A 1 86 ? -16.275 -8.190 21.618 1.00 80.50 86 GLN A O 1
ATOM 646 N N . THR A 1 87 ? -15.795 -7.847 23.775 1.00 80.62 87 THR A N 1
ATOM 647 C CA . THR A 1 87 ? -17.172 -7.879 24.263 1.00 80.62 87 THR A CA 1
ATOM 648 C C . THR A 1 87 ? -17.406 -6.674 25.162 1.00 80.62 87 THR A C 1
ATOM 650 O O . THR A 1 87 ? -16.473 -5.943 25.503 1.00 80.62 87 THR A O 1
ATOM 653 N N . ILE A 1 88 ? -18.650 -6.495 25.603 1.00 81.94 88 ILE A N 1
ATOM 654 C CA . ILE A 1 88 ? -19.011 -5.469 26.588 1.00 81.94 88 ILE A CA 1
ATOM 655 C C . ILE A 1 88 ? -18.247 -5.623 27.916 1.00 81.94 88 ILE A C 1
ATOM 657 O O . ILE A 1 88 ? -18.175 -4.678 28.691 1.00 81.94 88 ILE A O 1
ATOM 661 N N . ASP A 1 89 ? -17.647 -6.789 28.170 1.00 80.69 89 ASP A N 1
ATOM 662 C CA . ASP A 1 89 ? -16.854 -7.069 29.367 1.00 80.69 89 ASP A CA 1
ATOM 663 C C . ASP A 1 89 ? -15.348 -6.847 29.162 1.00 80.69 89 ASP A C 1
ATOM 665 O O . ASP A 1 89 ? -14.583 -6.948 30.120 1.00 80.69 89 ASP A O 1
ATOM 669 N N . THR A 1 90 ? -14.896 -6.524 27.944 1.00 83.75 90 THR A N 1
ATOM 670 C CA . THR A 1 90 ? -13.477 -6.280 27.658 1.00 83.75 90 THR A CA 1
ATOM 671 C C . THR A 1 90 ? -13.042 -4.923 28.219 1.00 83.75 90 THR A C 1
ATOM 673 O O . THR A 1 90 ? -13.423 -3.890 27.659 1.00 83.75 90 THR A O 1
ATOM 676 N N . PRO A 1 91 ? -12.218 -4.884 29.286 1.00 80.88 91 PRO A N 1
ATOM 677 C CA . PRO A 1 91 ? -11.883 -3.638 29.965 1.00 80.88 91 PRO A CA 1
ATOM 678 C C . PRO A 1 91 ? -11.173 -2.645 29.045 1.00 80.88 91 PRO A C 1
ATOM 680 O O . PRO A 1 91 ? -10.495 -3.033 28.094 1.00 80.88 91 PRO A O 1
ATOM 683 N N . SER A 1 92 ? -11.288 -1.360 29.379 1.00 85.88 92 SER A N 1
ATOM 684 C CA . SER A 1 92 ? -10.601 -0.263 28.679 1.00 85.88 92 SER A CA 1
ATOM 685 C C . SER A 1 92 ? -11.021 -0.068 27.215 1.00 85.88 92 SER A C 1
ATOM 687 O O . SER A 1 92 ? -10.258 0.481 26.425 1.00 85.88 92 SER A O 1
ATOM 689 N N . THR A 1 93 ? -12.240 -0.478 26.858 1.00 89.44 93 THR A N 1
ATOM 690 C CA . THR A 1 93 ? -12.858 -0.202 25.552 1.00 89.44 93 THR A CA 1
ATOM 691 C C . THR A 1 93 ? -14.060 0.725 25.707 1.00 89.44 93 THR A C 1
ATOM 693 O O . THR A 1 93 ? -14.686 0.768 26.771 1.00 89.44 93 THR A O 1
ATOM 696 N N . VAL A 1 94 ? -14.419 1.458 24.648 1.00 88.44 94 VAL A N 1
ATOM 697 C CA . VAL A 1 94 ? -15.633 2.297 24.660 1.00 88.44 94 VAL A CA 1
ATOM 698 C C . VAL A 1 94 ? -16.868 1.449 24.959 1.00 88.44 94 VAL A C 1
ATOM 700 O O . VAL A 1 94 ? -17.653 1.821 25.829 1.00 88.44 94 VAL A O 1
ATOM 703 N N . TYR A 1 95 ? -17.001 0.279 24.325 1.00 86.75 95 TYR A N 1
ATOM 704 C CA . TYR A 1 95 ? -18.135 -0.618 24.547 1.00 86.75 95 TYR A CA 1
ATOM 705 C C . TYR A 1 95 ? -18.279 -1.036 26.020 1.00 86.75 95 TYR A C 1
ATOM 707 O O . TYR A 1 95 ? -19.385 -1.001 26.567 1.00 86.75 95 TYR A O 1
ATOM 715 N N . TYR A 1 96 ? -17.163 -1.324 26.694 1.00 90.00 96 TYR A N 1
ATOM 716 C CA . TYR A 1 96 ? -17.149 -1.612 28.127 1.00 90.00 96 TYR A CA 1
ATOM 717 C C . TYR A 1 96 ? -17.651 -0.449 28.980 1.00 90.00 96 TYR 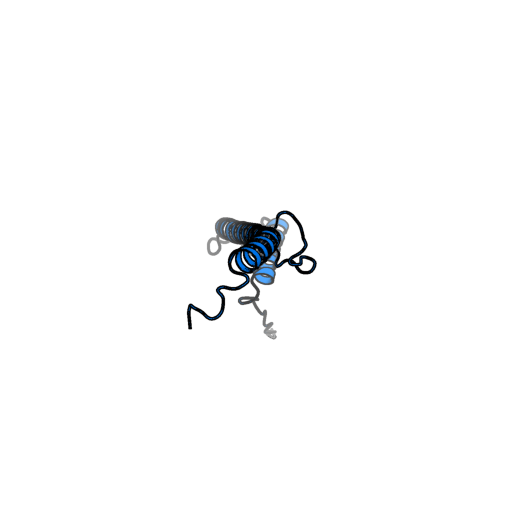A C 1
ATOM 719 O O . TYR A 1 96 ? -18.523 -0.631 29.836 1.00 90.00 96 TYR A O 1
ATOM 727 N N . TYR A 1 97 ? -17.151 0.764 28.736 1.00 89.88 97 TYR A N 1
ATOM 728 C CA . TYR A 1 97 ? -17.604 1.938 29.481 1.00 89.88 97 TYR A CA 1
ATOM 729 C C . TYR A 1 97 ? -19.086 2.227 29.236 1.00 89.88 97 TYR A C 1
ATOM 731 O O . TYR A 1 97 ? -19.819 2.476 30.193 1.00 89.88 97 TYR A O 1
ATOM 739 N N . THR A 1 98 ? -19.561 2.119 27.993 1.00 88.62 98 THR A N 1
ATOM 740 C CA . THR A 1 98 ? -20.983 2.279 27.663 1.00 88.62 98 THR A CA 1
ATOM 741 C C . THR A 1 98 ? -21.852 1.254 28.395 1.00 88.62 98 THR A C 1
ATOM 743 O O . THR A 1 98 ? -22.896 1.620 28.936 1.00 88.62 98 THR A O 1
ATOM 746 N N . GLY A 1 99 ? -21.413 -0.005 28.484 1.00 86.75 99 GLY A N 1
ATOM 747 C CA . GLY A 1 99 ? -22.107 -1.036 29.258 1.00 86.75 99 GLY A CA 1
ATOM 748 C C . GLY A 1 99 ? -22.223 -0.692 30.741 1.00 86.75 99 GLY A C 1
ATOM 749 O O . GLY A 1 99 ? -23.305 -0.789 31.320 1.00 86.75 99 GLY A O 1
ATOM 750 N N . ARG A 1 100 ? -21.134 -0.216 31.355 1.00 87.12 100 ARG A N 1
ATOM 751 C CA . ARG A 1 100 ? -21.128 0.204 32.766 1.00 87.12 100 ARG A CA 1
ATOM 752 C C . ARG A 1 100 ? -22.021 1.413 33.022 1.00 87.12 100 ARG A C 1
ATOM 754 O O . ARG A 1 100 ? -22.781 1.393 33.987 1.00 87.12 100 ARG A O 1
ATOM 761 N N . ILE A 1 101 ? -21.958 2.422 32.155 1.00 87.62 101 ILE A N 1
ATOM 762 C CA . ILE A 1 101 ? -22.811 3.615 32.235 1.00 87.62 101 ILE A CA 1
ATOM 763 C C . ILE A 1 101 ? -24.283 3.209 32.142 1.00 87.62 101 ILE A C 1
ATOM 765 O O . ILE A 1 101 ? -25.078 3.623 32.981 1.00 87.62 101 ILE A O 1
ATOM 769 N N . ARG A 1 102 ? -24.646 2.341 31.186 1.00 88.12 102 ARG A N 1
ATOM 770 C CA . ARG A 1 102 ? -26.013 1.816 31.064 1.00 88.12 102 ARG A CA 1
ATOM 771 C C . ARG A 1 102 ? -26.470 1.140 32.356 1.00 88.12 102 ARG A C 1
ATOM 773 O O . ARG A 1 102 ? -27.547 1.459 32.846 1.00 88.12 102 ARG A O 1
ATOM 780 N N . SER A 1 103 ? -25.664 0.240 32.919 1.00 87.31 103 SER A N 1
ATOM 781 C CA . SER A 1 103 ? -26.018 -0.456 34.162 1.00 87.31 103 SER A CA 1
ATOM 782 C C . SER A 1 103 ? -26.160 0.495 35.354 1.00 87.31 103 SER A C 1
ATOM 784 O O . SER A 1 103 ? -27.047 0.303 36.178 1.00 87.31 103 SER A O 1
ATOM 786 N N . GLN A 1 104 ? -25.324 1.535 35.445 1.00 87.25 104 GLN A N 1
ATOM 787 C CA . GLN A 1 104 ? -25.438 2.550 36.497 1.00 87.25 104 GLN A CA 1
ATOM 788 C C . GLN A 1 104 ? -26.695 3.406 36.351 1.00 87.25 104 GLN A C 1
ATOM 790 O O . GLN A 1 104 ? -27.364 3.661 37.347 1.00 87.25 104 GLN A O 1
ATOM 795 N N . LEU A 1 105 ? -27.030 3.829 35.131 1.00 85.44 105 LEU A N 1
ATOM 796 C CA . LEU A 1 105 ? -28.250 4.593 34.874 1.00 85.44 105 LEU A CA 1
ATOM 797 C C . LEU A 1 105 ? -29.495 3.757 35.188 1.00 85.44 105 LEU A C 1
ATOM 799 O O . LEU A 1 105 ? -30.384 4.248 35.871 1.00 85.44 105 LEU A O 1
ATOM 803 N N . LEU A 1 106 ? -29.528 2.486 34.778 1.00 87.50 106 LEU A N 1
ATOM 804 C CA . LEU A 1 106 ? -30.633 1.582 35.117 1.00 87.50 106 LEU A CA 1
ATOM 805 C C . LEU A 1 106 ? -30.795 1.411 36.630 1.00 87.50 106 LEU A C 1
ATOM 807 O O . LEU A 1 106 ? -31.912 1.432 37.124 1.00 87.50 106 LEU A O 1
ATOM 811 N N . LEU A 1 107 ? -29.693 1.293 37.377 1.00 84.94 107 LEU A N 1
ATOM 812 C CA . LEU A 1 107 ? -29.743 1.228 38.839 1.00 84.94 107 LEU A CA 1
ATOM 813 C C . LEU A 1 107 ? -30.249 2.545 39.455 1.00 84.94 107 LEU A C 1
ATOM 815 O O . LEU A 1 107 ? -31.037 2.526 40.394 1.00 84.94 107 LEU A O 1
ATOM 819 N N . ALA A 1 108 ? -29.790 3.689 38.942 1.00 82.25 108 ALA A N 1
ATOM 820 C CA . ALA A 1 108 ? -30.151 5.007 39.462 1.00 82.25 108 ALA A CA 1
ATOM 821 C C . ALA A 1 108 ? -31.625 5.366 39.214 1.00 82.25 108 ALA A C 1
ATOM 823 O O . ALA A 1 108 ? -32.229 6.045 40.040 1.00 82.25 108 ALA A O 1
ATOM 824 N N . TYR A 1 109 ? -32.195 4.906 38.098 1.00 78.81 109 TYR A N 1
ATOM 825 C CA . TYR A 1 109 ? -33.597 5.125 37.727 1.00 78.81 109 TYR A CA 1
ATOM 826 C C . TYR A 1 109 ? -34.501 3.920 38.028 1.00 78.81 109 TYR A C 1
ATOM 828 O O . TYR A 1 109 ? -35.667 3.905 37.632 1.00 78.81 109 TYR A O 1
ATOM 836 N N . GLN A 1 110 ? -33.993 2.928 38.764 1.00 68.88 110 GLN A N 1
ATOM 837 C CA . GLN A 1 110 ? -34.745 1.739 39.142 1.00 68.88 110 GLN A CA 1
ATOM 838 C C . GLN A 1 110 ? -35.940 2.139 40.025 1.00 68.88 110 GLN A C 1
ATOM 840 O O . GLN A 1 110 ? -35.768 2.546 41.172 1.00 68.88 110 GLN A O 1
ATOM 845 N N . GLY A 1 111 ? -37.155 2.038 39.476 1.00 66.88 111 GLY A N 1
ATOM 846 C CA . GLY A 1 111 ? -38.403 2.439 40.142 1.00 66.88 111 GLY A CA 1
ATOM 847 C C 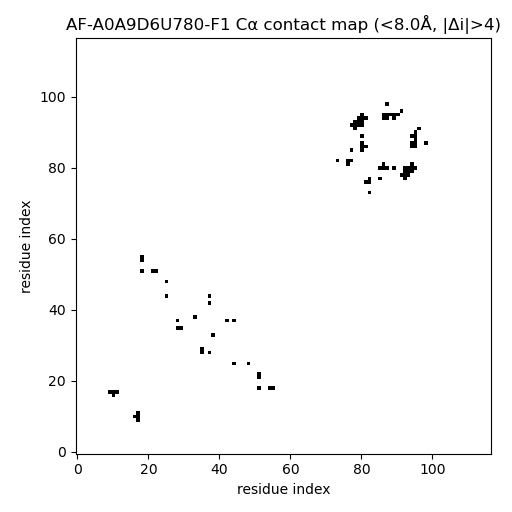. GLY A 1 111 ? -39.032 3.751 39.653 1.00 66.88 111 GLY A C 1
ATOM 848 O O . GLY A 1 111 ? -40.125 4.070 40.101 1.00 66.88 111 GLY A O 1
ATOM 849 N N . VAL A 1 112 ? -38.397 4.477 38.721 1.00 58.88 112 VAL A N 1
ATOM 850 C CA . VAL A 1 112 ? -38.954 5.686 38.062 1.00 58.88 112 VAL A CA 1
ATOM 851 C C . VAL A 1 112 ? -39.301 5.420 36.586 1.00 58.88 112 VAL A C 1
ATOM 853 O O . VAL A 1 112 ? -39.699 6.317 35.850 1.00 58.88 112 VAL A O 1
ATOM 856 N N . GLU A 1 113 ? -39.141 4.172 36.131 1.00 55.88 113 GLU A N 1
ATOM 857 C CA . GLU A 1 113 ? -39.238 3.788 34.715 1.00 55.88 113 GLU A CA 1
ATOM 858 C C . GLU A 1 113 ? -40.652 3.965 34.115 1.00 55.88 113 GLU A C 1
ATOM 860 O O . GLU A 1 113 ? -40.767 4.119 32.903 1.00 55.88 113 GLU A O 1
ATOM 865 N N . GLU A 1 114 ? -41.712 4.009 34.937 1.00 51.38 114 GLU A N 1
ATOM 866 C CA . GLU A 1 114 ? -43.108 4.216 34.495 1.00 51.38 114 GLU A CA 1
ATOM 867 C C . GLU A 1 114 ? -43.621 5.666 34.626 1.00 51.38 114 GLU A C 1
ATOM 869 O O . GLU A 1 114 ? -44.635 5.996 34.017 1.00 51.38 114 GLU A O 1
ATOM 874 N N . GLU A 1 115 ? -42.950 6.566 35.359 1.00 49.78 115 GLU A N 1
ATOM 875 C CA . GLU A 1 115 ? -43.418 7.963 35.525 1.00 49.78 115 GLU A CA 1
ATOM 876 C C . GLU A 1 115 ? -43.089 8.870 34.324 1.00 49.78 115 GLU A C 1
ATOM 878 O O . GLU A 1 115 ? -43.572 9.999 34.246 1.00 49.78 115 GLU A O 1
ATOM 883 N N . ALA A 1 116 ? -42.274 8.387 33.383 1.00 49.81 116 ALA A N 1
ATOM 884 C CA . ALA A 1 116 ? -41.856 9.126 32.192 1.00 49.81 116 ALA A CA 1
ATOM 885 C C . ALA A 1 116 ? -42.489 8.613 30.878 1.00 49.81 116 ALA A C 1
ATOM 887 O O . ALA A 1 116 ? -41.970 8.934 29.804 1.00 49.81 116 ALA A O 1
ATOM 888 N N . SER A 1 117 ? -43.576 7.827 30.948 1.00 43.44 117 SER A N 1
ATOM 889 C CA . SER A 1 117 ? -44.399 7.459 29.780 1.00 43.44 117 SER A CA 1
ATOM 890 C C . SER A 1 117 ? -45.595 8.383 29.576 1.00 43.44 117 SER A C 1
ATOM 892 O O . SER A 1 117 ? -46.127 8.931 30.563 1.00 43.44 117 SER A O 1
#

pLDDT: mean 84.65, std 10.62, range [43.44, 93.56]

Solvent-accessible surface area (backbone atoms only — not comparable to full-atom values): 6950 Å² total; per-residue (Å²): 134,88,83,80,87,77,86,80,86,75,53,83,87,40,66,65,58,37,53,49,51,53,49,52,52,51,52,52,41,61,75,41,47,90,75,25,90,63,82,45,98,86,48,62,64,65,62,50,51,52,54,52,50,51,54,52,52,55,50,51,52,52,50,51,53,47,53,53,49,51,52,51,51,52,51,49,34,49,44,44,25,70,34,99,85,45,42,58,81,37,78,94,13,49,37,19,52,52,49,52,51,51,55,50,49,52,61,74,44,64,89,53,76,73,80,80,112